Protein AF-A0A165F538-F1 (afdb_monomer_lite)

Secondary structure (DSSP, 8-state):
--TT----TTEEEEEEE-GGG-EEEEEETTSTTTTEEEEEEEE-TT-HHHHHHHHHHHHHHHTT-S-EEEPPPEEETTEEEEEEEEEPP-------

Organism: NCBI:txid1314785

Structure (mmCIF, N/CA/C/O backbone):
data_AF-A0A165F538-F1
#
_entry.id   AF-A0A165F538-F1
#
loop_
_atom_site.group_PDB
_atom_site.id
_atom_site.type_symbol
_atom_site.label_atom_id
_atom_site.label_alt_id
_atom_site.label_comp_id
_atom_site.label_asym_id
_atom_site.label_entity_id
_atom_site.label_seq_id
_atom_site.pdbx_PDB_ins_code
_atom_site.Cartn_x
_atom_site.Cartn_y
_atom_site.Cartn_z
_atom_site.occupancy
_atom_site.B_iso_or_equiv
_atom_site.auth_seq_id
_atom_site.auth_comp_id
_atom_site.auth_asym_id
_atom_site.auth_atom_id
_atom_site.pdbx_PDB_model_num
ATOM 1 N N . MET 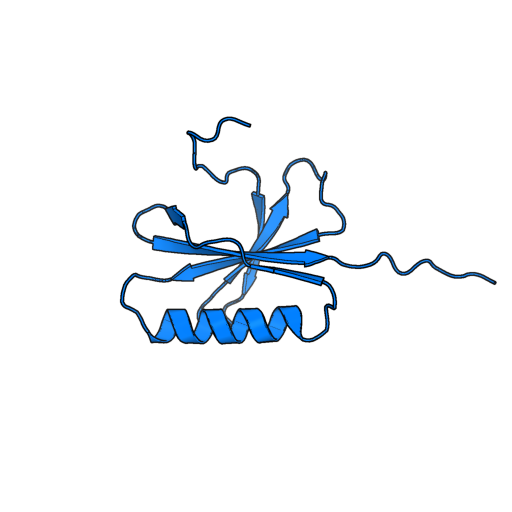A 1 1 ? -7.347 8.645 -19.681 1.00 42.66 1 MET A N 1
ATOM 2 C CA . MET A 1 1 ? -7.662 8.106 -18.343 1.00 42.66 1 MET A CA 1
ATOM 3 C C . MET A 1 1 ? -9.025 8.631 -17.952 1.00 42.66 1 MET A C 1
ATOM 5 O O . MET A 1 1 ? -9.196 9.843 -17.930 1.00 42.66 1 MET A O 1
ATOM 9 N N . ASN A 1 2 ? -10.003 7.746 -17.770 1.00 33.16 2 ASN A N 1
ATOM 10 C CA . ASN A 1 2 ? -11.329 8.140 -17.313 1.00 33.16 2 ASN A CA 1
ATOM 11 C C . ASN A 1 2 ? -11.280 8.238 -15.782 1.00 33.16 2 ASN A C 1
ATO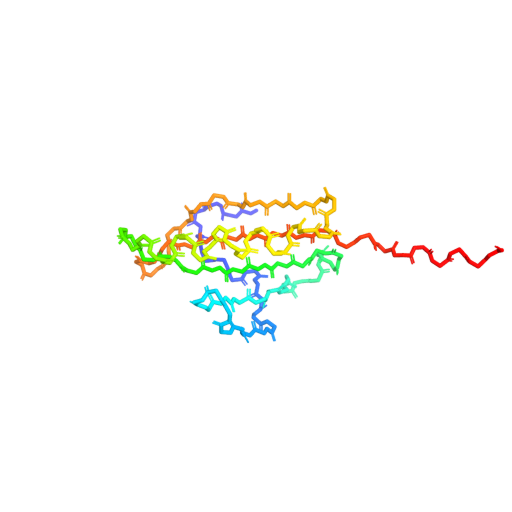M 13 O O . ASN A 1 2 ? -11.126 7.221 -15.114 1.00 33.16 2 ASN A O 1
ATOM 17 N N . LEU A 1 3 ? -11.319 9.461 -15.254 1.00 42.41 3 LEU A N 1
ATOM 18 C CA . LEU A 1 3 ? -11.229 9.744 -13.817 1.00 42.41 3 LEU A CA 1
ATOM 19 C C . LEU A 1 3 ? -12.490 9.299 -13.049 1.00 42.41 3 LEU A C 1
ATOM 21 O O . LEU A 1 3 ? -12.464 9.254 -11.823 1.00 42.41 3 LEU A O 1
ATOM 25 N N . ASP A 1 4 ? -13.559 8.934 -13.766 1.00 41.44 4 ASP A N 1
ATOM 26 C CA . ASP A 1 4 ? -14.870 8.589 -13.205 1.00 41.44 4 ASP A CA 1
ATOM 27 C C . ASP A 1 4 ? -15.058 7.084 -12.943 1.00 41.44 4 ASP A C 1
ATOM 29 O O . ASP A 1 4 ? -16.118 6.667 -12.477 1.00 41.44 4 ASP A O 1
ATOM 33 N N . ASN A 1 5 ? -14.046 6.250 -13.219 1.00 40.50 5 ASN A N 1
ATOM 34 C CA . ASN A 1 5 ? -14.076 4.829 -12.872 1.00 40.50 5 ASN A CA 1
ATOM 35 C C . ASN A 1 5 ? -12.930 4.477 -11.903 1.00 40.50 5 ASN A C 1
ATOM 37 O O . ASN A 1 5 ? -11.838 4.137 -12.353 1.00 40.50 5 ASN A O 1
ATOM 41 N N . PRO A 1 6 ? -13.151 4.529 -10.574 1.00 45.44 6 PRO A N 1
ATOM 42 C CA . PRO A 1 6 ? -12.144 4.209 -9.558 1.00 45.44 6 PRO A CA 1
ATOM 43 C C . PRO A 1 6 ? -11.879 2.700 -9.425 1.00 45.44 6 PRO A C 1
ATOM 45 O O . PRO A 1 6 ? -11.304 2.258 -8.428 1.00 45.44 6 PRO A O 1
ATOM 48 N N . GLN A 1 7 ? -12.300 1.876 -10.394 1.00 49.25 7 GLN A N 1
ATOM 49 C CA . GLN A 1 7 ? -11.790 0.515 -10.494 1.00 49.25 7 GLN A CA 1
ATOM 50 C C . GLN A 1 7 ? -10.303 0.598 -10.840 1.00 49.25 7 GLN A C 1
ATOM 52 O O . GLN A 1 7 ? -9.922 0.653 -12.003 1.00 49.25 7 GLN A O 1
ATOM 57 N N . HIS A 1 8 ? -9.471 0.605 -9.794 1.00 57.53 8 HIS A N 1
ATOM 58 C CA . HIS A 1 8 ? -8.017 0.434 -9.826 1.00 57.53 8 HIS A CA 1
ATOM 59 C C . HIS A 1 8 ? -7.643 -0.988 -10.281 1.00 57.53 8 HIS A C 1
ATOM 61 O O . HIS A 1 8 ? -6.850 -1.682 -9.645 1.00 57.53 8 HIS A O 1
ATOM 67 N N . ASP A 1 9 ? -8.248 -1.432 -11.380 1.00 64.75 9 ASP A N 1
ATOM 68 C CA . ASP A 1 9 ? -7.994 -2.699 -12.043 1.00 64.75 9 ASP A CA 1
ATOM 69 C C . ASP A 1 9 ? -6.773 -2.586 -12.972 1.00 64.75 9 ASP A C 1
ATOM 71 O O . ASP A 1 9 ? -6.539 -3.447 -13.804 1.00 64.75 9 ASP A O 1
ATOM 75 N N . ASP A 1 10 ? -5.955 -1.544 -12.830 1.00 78.75 10 ASP A N 1
ATOM 76 C CA . ASP A 1 10 ? -4.682 -1.398 -13.545 1.00 78.75 10 ASP A CA 1
ATOM 77 C C . ASP A 1 10 ? -3.571 -2.267 -12.932 1.00 78.75 10 ASP A C 1
ATOM 79 O O . ASP A 1 10 ? -2.486 -2.410 -13.500 1.00 78.75 10 ASP A O 1
ATOM 83 N N . PHE A 1 11 ? -3.834 -2.882 -11.774 1.00 85.38 11 PHE A N 1
ATOM 84 C CA . PHE A 1 11 ? -2.855 -3.633 -11.000 1.00 85.38 11 PHE A CA 1
ATOM 85 C C . PHE A 1 11 ? -3.192 -5.122 -10.898 1.00 85.38 11 PHE A C 1
ATOM 87 O O . PHE A 1 11 ? -4.351 -5.525 -10.823 1.00 85.38 11 PHE A O 1
ATOM 94 N N . VAL A 1 12 ? -2.150 -5.948 -10.838 1.00 89.31 12 VAL A N 1
ATOM 95 C CA . VAL A 1 12 ? -2.229 -7.369 -10.485 1.00 89.31 12 VAL A CA 1
ATOM 96 C C . VAL A 1 12 ? -1.578 -7.568 -9.127 1.00 89.31 12 VAL A C 1
ATOM 98 O O . VAL A 1 12 ? -0.468 -7.083 -8.903 1.00 89.31 12 VAL A O 1
ATOM 101 N N . VAL A 1 13 ? -2.243 -8.312 -8.242 1.00 90.62 13 VAL A N 1
ATOM 102 C CA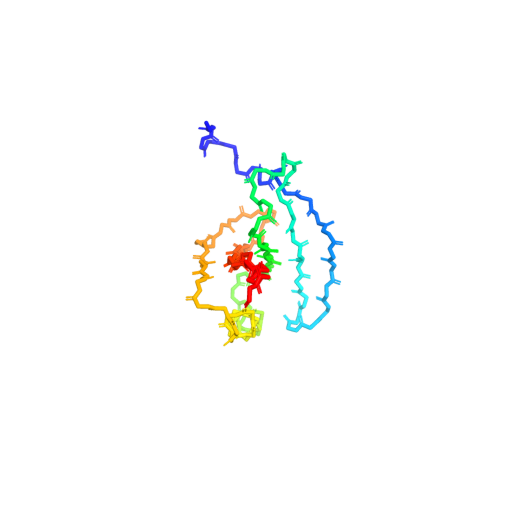 . VAL A 1 13 ? -1.648 -8.752 -6.976 1.00 90.62 13 VAL A CA 1
ATOM 103 C C . VAL A 1 13 ? -0.581 -9.798 -7.272 1.00 90.62 13 VAL A C 1
ATOM 105 O O . VAL A 1 13 ? -0.880 -10.888 -7.752 1.00 90.62 13 VAL A O 1
ATOM 108 N N . VAL A 1 14 ? 0.668 -9.453 -6.980 1.00 92.25 14 VAL A N 1
ATOM 109 C CA . VAL A 1 14 ? 1.830 -10.333 -7.136 1.00 92.25 14 VAL A CA 1
ATOM 110 C C . VAL A 1 14 ? 2.010 -11.186 -5.886 1.00 92.25 14 VAL A C 1
ATOM 112 O O . VAL A 1 14 ? 2.315 -12.373 -5.977 1.00 92.25 14 VAL A O 1
ATOM 115 N N . ARG A 1 15 ? 1.817 -10.582 -4.708 1.00 94.38 15 ARG A N 1
ATOM 116 C CA . ARG A 1 15 ? 2.042 -11.228 -3.414 1.00 94.38 15 ARG A CA 1
ATOM 117 C C . ARG A 1 15 ? 1.135 -10.638 -2.343 1.00 94.38 15 ARG A C 1
ATOM 119 O O . ARG A 1 15 ? 0.800 -9.458 -2.393 1.00 94.38 15 ARG A O 1
ATOM 126 N N . ARG A 1 16 ? 0.771 -11.459 -1.359 1.00 95.25 16 ARG A N 1
ATOM 127 C CA . ARG A 1 16 ? 0.162 -11.024 -0.096 1.00 95.25 16 ARG A CA 1
ATOM 128 C C . ARG A 1 16 ? 1.109 -11.346 1.048 1.00 95.25 16 ARG A C 1
ATOM 130 O O . ARG A 1 16 ? 1.742 -12.399 1.030 1.00 95.25 16 ARG A O 1
ATOM 137 N N . ASP A 1 17 ? 1.213 -10.442 2.009 1.00 95.19 17 ASP A N 1
ATOM 138 C CA . ASP A 1 17 ? 2.118 -10.556 3.150 1.00 95.19 17 ASP A CA 1
ATOM 139 C C . ASP A 1 17 ? 1.365 -10.142 4.418 1.00 95.19 17 ASP A C 1
ATOM 141 O O . ASP A 1 17 ? 0.690 -9.114 4.438 1.00 95.19 17 ASP A O 1
ATOM 145 N N . GLU A 1 18 ? 1.430 -10.972 5.457 1.00 95.44 18 GLU A N 1
ATOM 146 C CA . GLU A 1 18 ? 0.633 -10.810 6.682 1.00 95.44 18 GLU A CA 1
ATOM 147 C C . GLU A 1 18 ? 1.247 -9.813 7.674 1.00 95.44 18 GLU A C 1
ATOM 149 O O . GLU A 1 18 ? 0.586 -9.390 8.627 1.00 95.44 18 GLU A O 1
ATOM 154 N N . ARG A 1 19 ? 2.501 -9.392 7.461 1.00 94.50 19 ARG A N 1
ATOM 155 C CA . ARG A 1 19 ? 3.137 -8.373 8.305 1.00 94.50 19 ARG A CA 1
ATOM 156 C C . ARG A 1 19 ? 2.335 -7.075 8.261 1.00 94.50 19 ARG A C 1
ATOM 158 O O . ARG A 1 19 ? 1.674 -6.760 7.275 1.00 94.50 19 ARG A O 1
ATOM 165 N N . PHE A 1 20 ? 2.421 -6.302 9.343 1.00 94.75 20 PHE A N 1
ATOM 166 C CA . PHE A 1 20 ? 1.709 -5.026 9.471 1.00 94.75 20 PHE A CA 1
ATOM 167 C C . PHE A 1 20 ? 0.193 -5.177 9.255 1.00 94.75 20 PHE A C 1
ATOM 169 O O . PHE A 1 20 ? -0.418 -4.358 8.575 1.00 94.75 20 PHE A O 1
ATOM 176 N N . GLY A 1 21 ? -0.417 -6.252 9.762 1.00 91.25 21 GLY A N 1
ATOM 177 C CA . GLY A 1 21 ? -1.858 -6.487 9.630 1.00 91.25 21 GLY A CA 1
ATOM 178 C C . GLY A 1 21 ? -2.322 -6.714 8.187 1.00 91.25 21 GLY A C 1
ATOM 179 O O . GLY A 1 21 ? -3.450 -6.357 7.857 1.00 91.25 21 GLY A O 1
ATOM 180 N N . GLY A 1 22 ? -1.447 -7.221 7.314 1.00 93.69 22 GLY A N 1
ATOM 181 C CA . GLY A 1 22 ? -1.773 -7.556 5.930 1.00 93.69 22 GLY A CA 1
ATOM 182 C C . GLY A 1 22 ? -1.556 -6.418 4.930 1.00 93.69 22 GLY A C 1
ATOM 183 O O . GLY A 1 22 ? -2.059 -5.303 5.112 1.00 93.69 22 GLY A O 1
ATOM 184 N N . PHE A 1 23 ? -0.846 -6.715 3.841 1.00 93.38 23 PHE A N 1
ATOM 185 C CA . PHE A 1 23 ? -0.757 -5.868 2.651 1.00 93.38 23 PHE A CA 1
ATOM 186 C C . PHE A 1 23 ? -0.557 -6.687 1.371 1.00 93.38 23 PHE A C 1
ATOM 188 O O . PHE A 1 23 ? -0.209 -7.870 1.397 1.00 93.38 23 PHE A O 1
ATOM 195 N N . GLU A 1 24 ? -0.788 -6.036 0.235 1.00 94.25 24 GLU A N 1
ATOM 196 C CA . GLU A 1 24 ? -0.609 -6.599 -1.098 1.00 94.25 24 GLU A CA 1
ATOM 197 C C . GLU A 1 24 ? 0.548 -5.909 -1.817 1.00 94.25 24 GLU A C 1
ATOM 199 O O . GLU A 1 24 ? 0.687 -4.688 -1.772 1.00 94.25 24 GLU A O 1
ATOM 204 N N . GLU A 1 25 ? 1.353 -6.691 -2.523 1.00 93.69 25 GLU A N 1
ATOM 205 C CA . GLU A 1 25 ? 2.309 -6.198 -3.507 1.00 93.69 25 GLU A CA 1
ATOM 206 C C . GLU A 1 25 ? 1.685 -6.287 -4.884 1.00 93.69 25 GLU A C 1
ATOM 208 O O . GLU A 1 25 ? 1.088 -7.303 -5.252 1.00 93.69 25 GLU A O 1
ATOM 213 N N . LEU A 1 26 ? 1.837 -5.216 -5.646 1.00 91.56 26 LEU A N 1
ATOM 214 C CA . LEU A 1 26 ? 1.159 -5.011 -6.906 1.00 91.56 26 LEU A CA 1
ATOM 215 C C . LEU A 1 26 ? 2.168 -4.770 -8.031 1.00 91.56 26 LEU A C 1
ATOM 217 O O . LEU A 1 26 ? 3.236 -4.186 -7.832 1.00 91.56 26 LEU A O 1
ATOM 221 N N . LYS A 1 27 ? 1.782 -5.170 -9.241 1.00 89.88 27 LYS A N 1
ATOM 222 C CA . LYS A 1 27 ? 2.447 -4.789 -10.489 1.00 89.88 27 LYS A CA 1
ATOM 223 C C . LYS A 1 27 ? 1.425 -4.185 -11.442 1.00 89.88 27 LYS A C 1
ATOM 225 O O . LYS A 1 27 ? 0.290 -4.652 -11.496 1.00 89.88 27 LYS A O 1
ATOM 230 N N . HIS A 1 28 ? 1.833 -3.179 -12.206 1.00 86.75 28 HIS A N 1
ATOM 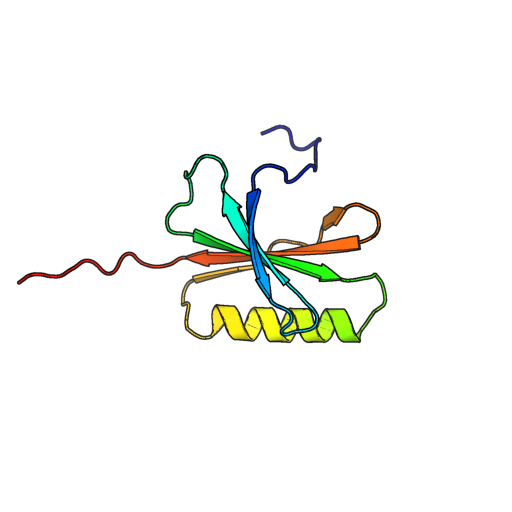231 C CA . HIS A 1 28 ? 0.994 -2.608 -13.255 1.00 86.75 28 HIS A CA 1
ATOM 232 C C . HIS A 1 28 ? 0.779 -3.623 -14.397 1.00 86.75 28 HIS A C 1
ATOM 234 O O . HIS A 1 28 ? 1.740 -4.255 -14.851 1.00 86.75 28 HIS A O 1
ATOM 240 N N . LYS A 1 29 ? -0.467 -3.798 -14.855 1.00 86.81 29 LYS A N 1
ATOM 241 C CA . LYS A 1 29 ? -0.876 -4.833 -15.826 1.00 86.81 29 LYS A CA 1
ATOM 242 C C . LYS A 1 29 ? -0.151 -4.732 -17.167 1.00 86.81 29 LYS A C 1
ATOM 244 O O . LYS A 1 29 ? 0.232 -5.755 -17.726 1.00 86.81 29 LYS A O 1
ATOM 249 N N . ASP A 1 30 ? 0.051 -3.518 -17.667 1.00 84.25 30 ASP A N 1
ATOM 250 C CA . ASP A 1 30 ? 0.685 -3.268 -18.971 1.00 84.25 30 ASP A CA 1
ATOM 251 C C . ASP A 1 30 ? 2.229 -3.252 -18.927 1.00 84.25 30 ASP A C 1
ATOM 253 O O . ASP A 1 30 ? 2.878 -3.122 -19.962 1.00 84.25 30 ASP A O 1
ATOM 257 N N . GLY A 1 31 ? 2.833 -3.376 -17.737 1.00 76.62 31 GLY A N 1
ATOM 258 C CA . GLY A 1 31 ? 4.285 -3.341 -17.558 1.00 76.62 31 GLY A CA 1
ATOM 259 C C . GLY A 1 31 ? 4.956 -1.977 -17.771 1.00 76.62 31 GLY A C 1
ATOM 260 O O . GLY A 1 31 ? 6.180 -1.915 -17.694 1.00 76.62 31 GLY A O 1
ATOM 261 N N . SER A 1 32 ? 4.202 -0.893 -17.978 1.00 77.31 32 SER A N 1
ATOM 262 C CA . SER A 1 32 ? 4.723 0.471 -18.190 1.00 77.31 32 SER A CA 1
ATOM 263 C C . SER A 1 32 ? 5.556 1.007 -17.022 1.00 77.31 32 SER A C 1
ATOM 265 O O . SER A 1 32 ? 6.422 1.856 -17.213 1.00 77.31 32 SER A O 1
ATOM 267 N N . ALA A 1 33 ? 5.337 0.474 -15.821 1.00 80.62 33 ALA A N 1
ATOM 268 C CA . ALA A 1 33 ? 6.017 0.854 -14.590 1.00 80.62 33 ALA A CA 1
ATOM 269 C C . ALA A 1 33 ? 6.951 -0.263 -14.083 1.00 80.62 33 ALA A C 1
ATOM 271 O O . ALA A 1 33 ? 6.891 -0.657 -12.921 1.00 80.62 33 ALA A O 1
ATOM 272 N N . ALA A 1 34 ? 7.781 -0.829 -14.967 1.00 80.38 34 ALA A N 1
ATOM 273 C CA . ALA A 1 34 ? 8.620 -1.993 -14.658 1.00 80.38 34 ALA A CA 1
ATOM 274 C C . ALA A 1 34 ? 9.620 -1.768 -13.505 1.00 80.38 34 ALA A C 1
ATOM 276 O O . ALA A 1 34 ? 9.956 -2.718 -12.801 1.00 80.38 34 ALA A O 1
ATOM 277 N N . ASN A 1 35 ? 10.067 -0.528 -13.300 1.00 86.19 35 ASN A N 1
ATOM 278 C CA . ASN A 1 35 ? 10.992 -0.129 -12.237 1.00 86.19 35 ASN A CA 1
ATOM 279 C C . ASN A 1 35 ? 10.287 0.371 -10.962 1.00 86.19 35 ASN A C 1
ATOM 281 O O . ASN A 1 35 ? 10.952 0.789 -10.016 1.00 86.19 35 ASN A O 1
ATOM 285 N N . ILE A 1 36 ? 8.953 0.350 -10.924 1.00 89.00 36 ILE A N 1
ATOM 286 C CA . ILE A 1 36 ? 8.174 0.799 -9.773 1.00 89.00 36 ILE A CA 1
ATOM 287 C C . ILE A 1 36 ? 7.542 -0.416 -9.107 1.00 89.00 36 ILE A C 1
ATOM 289 O O . ILE A 1 36 ? 6.824 -1.193 -9.738 1.00 89.00 36 ILE A O 1
ATOM 293 N N . GLN A 1 37 ? 7.780 -0.562 -7.809 1.00 90.50 37 GLN A N 1
ATOM 294 C CA . GLN A 1 37 ? 7.088 -1.552 -6.997 1.00 90.50 37 GLN A CA 1
ATOM 295 C C . GLN A 1 37 ? 5.948 -0.873 -6.250 1.00 90.50 37 GLN A C 1
ATOM 297 O O . GLN A 1 37 ? 6.149 0.147 -5.590 1.00 90.50 37 GLN A O 1
ATOM 302 N N . PHE A 1 38 ? 4.755 -1.450 -6.358 1.00 91.88 38 PHE A N 1
ATOM 303 C CA . PHE A 1 38 ? 3.549 -0.924 -5.739 1.00 91.88 38 PHE A CA 1
ATOM 304 C C . PHE A 1 38 ? 3.135 -1.796 -4.555 1.00 91.88 38 PHE A C 1
ATOM 306 O O . PHE A 1 38 ? 3.236 -3.021 -4.595 1.00 91.88 38 PHE A O 1
ATOM 313 N N . PHE A 1 39 ? 2.623 -1.154 -3.515 1.00 93.38 39 PHE A N 1
ATOM 314 C CA . PHE A 1 39 ? 2.104 -1.779 -2.309 1.00 93.38 39 PHE A CA 1
ATOM 315 C C . PHE A 1 39 ? 0.739 -1.196 -2.007 1.00 93.38 39 PHE A C 1
ATOM 317 O O . PHE A 1 39 ? 0.535 0.010 -2.124 1.00 93.38 39 PHE A O 1
ATOM 324 N N . ARG A 1 40 ? -0.196 -2.031 -1.580 1.00 92.06 40 ARG A N 1
ATOM 325 C CA . ARG A 1 40 ? -1.537 -1.596 -1.225 1.00 92.06 40 ARG A CA 1
ATOM 326 C C . ARG A 1 40 ? -1.945 -2.185 0.113 1.00 92.06 40 ARG A C 1
ATOM 328 O O . ARG A 1 40 ? -1.805 -3.383 0.340 1.00 92.06 40 ARG A O 1
ATOM 335 N N . LYS A 1 41 ? -2.491 -1.340 0.984 1.00 91.56 41 LYS A N 1
ATOM 336 C CA . LYS A 1 41 ? -3.060 -1.752 2.267 1.00 91.56 41 LYS A CA 1
ATOM 337 C C . LYS A 1 41 ? -4.454 -1.161 2.442 1.00 91.56 41 LYS A C 1
ATOM 339 O O . LYS A 1 41 ? -4.664 0.022 2.175 1.00 91.56 41 LYS A O 1
ATOM 344 N N . SER A 1 42 ? -5.393 -1.989 2.884 1.00 90.88 42 SER A N 1
ATOM 345 C CA . SER A 1 42 ? -6.715 -1.553 3.323 1.00 90.88 42 SER A CA 1
ATOM 346 C C . SER A 1 42 ? -6.671 -1.120 4.786 1.00 90.88 42 SER A C 1
ATOM 348 O O . SER A 1 42 ? -5.978 -1.720 5.606 1.00 90.88 42 SER A O 1
ATOM 350 N N . VAL A 1 43 ? -7.441 -0.089 5.095 1.00 89.06 43 VAL A N 1
ATOM 351 C CA . VAL A 1 43 ? -7.680 0.448 6.426 1.00 89.06 43 VAL A CA 1
ATOM 352 C C . VAL A 1 43 ? -9.189 0.597 6.587 1.00 89.06 43 VAL A C 1
ATOM 354 O O . VAL A 1 43 ? -9.881 1.180 5.749 1.00 89.06 43 VAL A O 1
ATOM 357 N N . THR A 1 44 ? -9.722 0.063 7.667 1.00 89.19 44 THR A N 1
ATOM 358 C CA . THR A 1 44 ? -11.115 0.232 8.057 1.00 89.19 44 THR A CA 1
ATOM 359 C C . THR A 1 44 ? -11.273 1.614 8.694 1.00 89.19 44 THR A C 1
ATOM 361 O O . THR A 1 44 ? -10.467 1.982 9.557 1.00 89.19 44 THR A O 1
ATOM 364 N N . PRO A 1 45 ? -12.282 2.418 8.305 1.00 84.44 45 PRO A N 1
ATOM 365 C CA . PRO A 1 45 ? -12.537 3.698 8.956 1.00 84.44 45 PRO A CA 1
ATOM 366 C C . PRO A 1 45 ? -12.617 3.547 10.479 1.00 84.44 45 PRO A C 1
ATOM 368 O O . PRO A 1 45 ? -13.284 2.644 10.976 1.00 84.44 45 PRO A O 1
ATOM 371 N N . LEU A 1 46 ? -11.949 4.447 11.208 1.00 86.44 46 LEU A N 1
ATOM 372 C CA . LEU A 1 46 ? -11.880 4.466 12.678 1.00 86.44 46 LEU A CA 1
ATOM 373 C C . LEU A 1 46 ? -11.115 3.294 13.323 1.00 86.44 46 LEU A C 1
ATOM 375 O O . LEU A 1 46 ? -11.012 3.245 14.548 1.00 86.44 46 LEU A O 1
ATOM 379 N N . ASN A 1 47 ? -10.521 2.385 12.541 1.00 90.00 47 ASN A N 1
ATOM 380 C CA . ASN A 1 47 ? -9.620 1.377 13.087 1.00 90.00 47 ASN A CA 1
ATOM 381 C C . ASN A 1 47 ? -8.197 1.942 13.225 1.00 90.00 47 ASN A C 1
ATOM 383 O O . ASN A 1 47 ? -7.394 1.917 12.290 1.00 90.00 47 ASN A O 1
ATOM 387 N N . HIS A 1 48 ? -7.884 2.449 14.417 1.00 91.19 48 HIS A N 1
ATOM 388 C CA . HIS A 1 48 ? -6.580 3.038 14.727 1.00 91.19 48 HIS A CA 1
ATOM 389 C C . HIS A 1 48 ? -5.414 2.051 14.578 1.00 91.19 48 HIS A C 1
ATOM 391 O O . HIS A 1 48 ? -4.347 2.443 14.116 1.00 91.19 48 HIS A O 1
ATOM 397 N N . GLN A 1 49 ? -5.620 0.771 14.896 1.00 94.62 49 GLN A N 1
ATOM 398 C CA . GLN A 1 49 ? -4.567 -0.241 14.798 1.00 94.62 49 GLN A CA 1
ATOM 399 C C . GLN A 1 49 ? -4.145 -0.473 13.342 1.00 94.62 49 GLN A C 1
ATOM 401 O O . GLN A 1 49 ? -2.956 -0.503 13.031 1.00 94.62 49 GLN A O 1
ATOM 406 N N . GLU A 1 50 ? -5.115 -0.582 12.430 1.00 92.38 50 G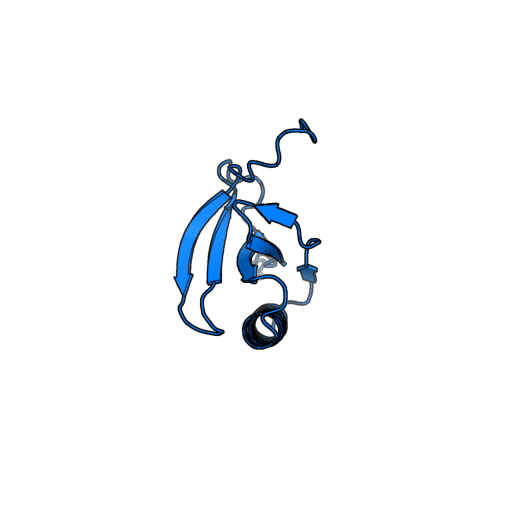LU A N 1
ATOM 407 C CA . GLU A 1 50 ? -4.833 -0.741 10.998 1.00 92.38 50 GLU A CA 1
ATOM 408 C C . GLU A 1 50 ? -4.135 0.492 10.407 1.00 92.38 50 GLU A C 1
ATOM 410 O O . GLU A 1 50 ? -3.290 0.359 9.517 1.00 92.38 50 GLU A O 1
ATOM 415 N N . PHE A 1 51 ? -4.456 1.685 10.918 1.00 90.44 51 PHE A N 1
ATOM 416 C CA . PHE A 1 51 ? -3.782 2.922 10.535 1.00 90.44 51 PHE A CA 1
ATOM 417 C C . PHE A 1 51 ? -2.324 2.954 11.013 1.00 90.44 51 PHE A C 1
ATOM 419 O O . PHE A 1 51 ? -1.427 3.245 10.221 1.00 90.44 51 PHE A O 1
ATOM 426 N N . ASP A 1 52 ? -2.061 2.583 12.267 1.00 94.50 52 ASP A N 1
ATOM 427 C CA . ASP A 1 52 ? -0.697 2.490 12.801 1.00 94.50 52 ASP A CA 1
ATOM 428 C C . ASP A 1 52 ? 0.141 1.464 12.034 1.00 94.50 52 ASP A C 1
ATOM 430 O O . ASP A 1 52 ? 1.319 1.689 11.745 1.00 94.50 52 ASP A O 1
ATOM 434 N N . ASP A 1 53 ? -0.461 0.338 11.662 1.00 94.75 53 ASP A N 1
ATOM 435 C CA . ASP A 1 53 ? 0.219 -0.673 10.866 1.00 94.75 53 ASP A CA 1
ATOM 436 C C . ASP A 1 53 ? 0.492 -0.200 9.431 1.00 94.75 53 ASP A C 1
ATOM 438 O O . ASP A 1 53 ? 1.552 -0.505 8.882 1.00 94.75 53 ASP A O 1
ATOM 442 N N . MET A 1 54 ? -0.386 0.623 8.848 1.00 92.75 54 MET A N 1
ATOM 443 C CA . MET A 1 54 ? -0.120 1.306 7.576 1.00 92.75 54 MET A CA 1
ATOM 444 C C . MET A 1 54 ? 1.088 2.246 7.673 1.00 92.75 54 MET A C 1
ATOM 446 O O . MET A 1 54 ? 1.969 2.187 6.813 1.00 92.75 54 MET A O 1
ATOM 450 N N . LEU A 1 55 ? 1.207 3.029 8.749 1.00 92.38 55 LEU A N 1
ATOM 451 C CA . LEU A 1 55 ? 2.369 3.899 8.965 1.00 92.38 55 LEU A CA 1
ATOM 452 C C . LEU A 1 55 ? 3.671 3.103 9.155 1.00 92.38 55 LEU A C 1
ATOM 454 O O . LEU A 1 55 ? 4.724 3.486 8.636 1.00 92.38 55 LEU A O 1
ATOM 458 N N . LYS A 1 56 ? 3.619 1.969 9.868 1.00 95.25 56 LYS A N 1
ATOM 459 C CA . LYS A 1 56 ? 4.775 1.064 10.011 1.00 95.25 56 LYS A CA 1
ATOM 460 C C . LYS A 1 56 ? 5.188 0.465 8.670 1.00 95.25 56 LYS A C 1
ATOM 462 O O . LYS A 1 56 ? 6.384 0.415 8.385 1.00 95.25 56 LYS A O 1
ATOM 467 N N . LEU A 1 57 ? 4.221 0.046 7.851 1.00 93.94 57 LEU A N 1
ATOM 468 C CA . LEU A 1 57 ? 4.474 -0.459 6.504 1.00 93.94 57 LEU A CA 1
ATOM 469 C C . LEU A 1 57 ? 5.136 0.612 5.633 1.00 93.94 57 LEU A C 1
ATOM 471 O O . LEU A 1 57 ? 6.172 0.332 5.036 1.00 93.94 57 LEU A O 1
ATOM 475 N N . GLN A 1 58 ? 4.601 1.838 5.619 1.00 92.38 58 GLN A N 1
ATOM 476 C CA . GLN A 1 58 ? 5.194 2.967 4.897 1.00 92.38 58 GLN A CA 1
ATOM 477 C C . GLN A 1 58 ? 6.661 3.162 5.298 1.00 92.38 58 GLN A C 1
ATOM 479 O O . GLN A 1 58 ? 7.541 3.229 4.441 1.00 92.38 58 GLN A O 1
ATOM 484 N N . LYS A 1 59 ? 6.943 3.206 6.605 1.00 92.12 59 LYS A N 1
ATOM 485 C CA . LYS A 1 59 ? 8.312 3.352 7.110 1.00 92.12 59 LYS A CA 1
ATOM 486 C C . LYS A 1 59 ? 9.210 2.189 6.684 1.00 92.12 59 LYS A C 1
ATOM 488 O O . LYS A 1 59 ? 10.369 2.419 6.364 1.00 92.12 59 LYS A O 1
ATOM 493 N N . HIS A 1 60 ? 8.691 0.962 6.685 1.00 92.06 60 HIS A N 1
ATOM 494 C CA . HIS A 1 60 ? 9.445 -0.225 6.289 1.00 92.06 60 HIS A CA 1
ATOM 495 C C . HIS A 1 60 ? 9.834 -0.194 4.808 1.00 92.06 60 HIS A C 1
ATOM 497 O O . HIS A 1 60 ? 11.005 -0.370 4.493 1.00 92.06 60 HIS A O 1
ATOM 503 N N . ILE A 1 61 ? 8.883 0.063 3.906 1.00 90.12 61 ILE A N 1
ATOM 504 C CA . ILE A 1 61 ? 9.156 0.044 2.458 1.00 90.12 61 ILE A CA 1
ATOM 505 C C . ILE A 1 61 ? 10.001 1.241 2.008 1.00 90.12 61 ILE A C 1
ATOM 507 O O . ILE A 1 61 ? 10.751 1.135 1.043 1.00 90.12 61 ILE A O 1
ATOM 511 N N . MET A 1 62 ? 9.909 2.376 2.707 1.00 88.62 62 MET A N 1
ATOM 512 C CA . MET A 1 62 ? 10.673 3.586 2.387 1.00 88.62 62 MET A CA 1
ATOM 513 C C . MET A 1 62 ? 12.041 3.645 3.078 1.00 88.62 62 MET A C 1
ATOM 515 O O . MET A 1 62 ? 12.797 4.569 2.805 1.00 88.62 62 MET A O 1
ATOM 519 N N . ALA A 1 63 ? 12.376 2.695 3.959 1.00 87.88 63 ALA A N 1
ATOM 520 C CA . ALA A 1 63 ? 13.620 2.739 4.733 1.00 87.88 63 ALA A CA 1
ATOM 521 C C . ALA A 1 63 ? 14.875 2.779 3.847 1.00 87.88 63 ALA A C 1
ATOM 523 O O . ALA A 1 63 ? 15.793 3.547 4.124 1.00 87.88 63 ALA A O 1
ATOM 524 N N . ASP A 1 64 ? 14.872 1.990 2.770 1.00 79.81 64 ASP A N 1
ATOM 525 C CA . ASP A 1 64 ? 16.024 1.807 1.879 1.00 79.81 64 ASP A CA 1
ATOM 526 C C . ASP A 1 64 ? 15.821 2.449 0.494 1.00 79.81 64 ASP A C 1
ATOM 528 O O . ASP A 1 64 ? 16.659 2.292 -0.393 1.00 79.81 64 ASP A O 1
ATOM 532 N N . ASN A 1 65 ? 14.708 3.163 0.289 1.00 80.75 65 ASN A N 1
ATOM 533 C CA . ASN A 1 65 ? 14.337 3.723 -1.009 1.00 80.75 65 ASN A CA 1
ATOM 534 C C . ASN A 1 65 ? 14.352 5.257 -0.953 1.00 80.75 65 ASN A C 1
ATOM 536 O O . ASN A 1 65 ? 13.530 5.841 -0.244 1.00 80.75 65 ASN A O 1
ATOM 540 N N . PRO A 1 66 ? 15.233 5.930 -1.717 1.00 73.19 66 PRO A N 1
ATOM 541 C CA . PRO A 1 66 ? 15.332 7.390 -1.705 1.00 73.19 66 PRO A CA 1
ATOM 542 C C . PRO A 1 66 ? 14.088 8.067 -2.298 1.00 73.19 66 PRO A C 1
ATOM 544 O O . PRO A 1 66 ? 13.7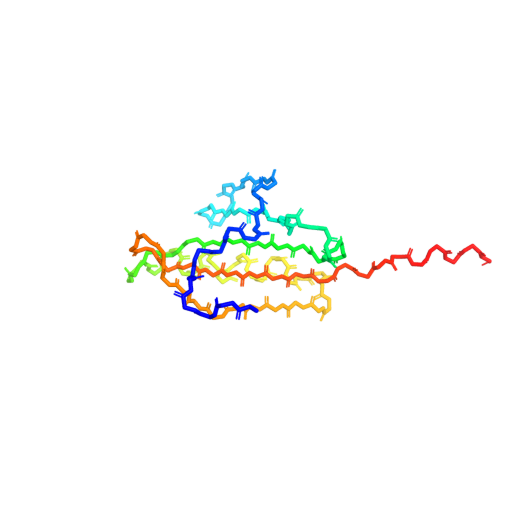83 9.208 -1.952 1.00 73.19 66 PRO A O 1
ATOM 547 N N . PHE A 1 67 ? 13.356 7.359 -3.165 1.00 78.44 67 PHE A N 1
ATOM 548 C CA . PHE A 1 67 ? 12.163 7.863 -3.833 1.00 78.44 67 PHE A CA 1
ATOM 549 C C . PHE A 1 67 ? 10.983 6.915 -3.631 1.00 78.44 67 PHE A C 1
ATOM 551 O O . PHE A 1 67 ? 10.983 5.765 -4.078 1.00 78.44 67 PHE A O 1
ATOM 558 N N . GLY A 1 68 ? 9.944 7.434 -2.983 1.00 83.38 68 GLY A N 1
ATOM 559 C CA . GLY A 1 68 ? 8.672 6.753 -2.810 1.00 83.38 68 GLY A CA 1
ATOM 560 C C . GLY A 1 68 ? 7.513 7.739 -2.807 1.00 83.38 68 GLY A C 1
ATOM 561 O O . GLY A 1 68 ? 7.685 8.935 -2.579 1.00 83.38 68 GLY A O 1
ATOM 562 N N . THR A 1 69 ? 6.316 7.250 -3.099 1.00 87.12 69 THR A N 1
ATOM 563 C CA . THR A 1 69 ? 5.088 8.050 -3.105 1.00 87.12 69 THR A CA 1
ATOM 564 C C . THR A 1 69 ? 4.013 7.321 -2.320 1.00 87.12 69 THR A C 1
ATOM 566 O O . THR A 1 69 ? 3.810 6.123 -2.500 1.00 87.12 69 THR A O 1
ATOM 569 N N . VAL A 1 70 ? 3.328 8.049 -1.439 1.00 86.25 70 VAL A N 1
ATOM 570 C CA . VAL A 1 70 ? 2.081 7.595 -0.817 1.00 86.25 70 VAL A CA 1
ATOM 571 C C . VAL A 1 70 ? 0.948 8.310 -1.526 1.00 86.25 70 VAL A C 1
ATOM 573 O O . VAL A 1 70 ? 0.892 9.540 -1.532 1.00 86.25 70 VAL A O 1
ATOM 576 N N . TYR A 1 71 ? 0.059 7.545 -2.142 1.00 83.50 71 TYR A N 1
ATOM 577 C CA . TYR A 1 71 ? -1.110 8.093 -2.806 1.00 83.50 71 TYR A CA 1
ATOM 578 C C . TYR A 1 71 ? -2.234 8.327 -1.789 1.00 83.50 71 TYR A C 1
ATOM 580 O O . TYR A 1 71 ? -2.342 7.579 -0.809 1.00 83.50 71 TYR A O 1
ATOM 588 N N . PRO A 1 72 ? -3.083 9.349 -2.007 1.00 74.81 72 PRO A N 1
ATOM 589 C CA . PRO A 1 72 ? -4.209 9.627 -1.132 1.00 74.81 72 PRO A CA 1
ATOM 590 C C . PRO A 1 72 ? -5.114 8.413 -0.942 1.00 74.81 72 PRO A C 1
ATOM 592 O O . PRO A 1 72 ? -5.311 7.596 -1.842 1.00 74.81 72 PRO A O 1
ATOM 595 N N . VAL A 1 73 ? -5.700 8.345 0.247 1.00 74.38 73 VAL A N 1
ATOM 596 C CA . VAL A 1 73 ? -6.598 7.269 0.642 1.00 74.38 73 VAL A CA 1
ATOM 597 C C . VAL A 1 73 ? -7.890 7.328 -0.176 1.00 74.38 73 VAL A C 1
ATOM 599 O O . VAL A 1 73 ? -8.657 8.284 -0.046 1.00 74.38 73 VAL A O 1
ATOM 602 N N . TYR A 1 74 ? -8.172 6.297 -0.971 1.00 74.31 74 TYR A N 1
ATOM 603 C CA . TYR A 1 74 ? -9.423 6.184 -1.731 1.00 74.31 74 TYR A CA 1
ATOM 604 C C . TYR A 1 74 ? -10.359 5.144 -1.114 1.00 74.31 74 TYR A C 1
ATOM 606 O O . TYR A 1 74 ? -9.939 4.303 -0.323 1.00 74.31 74 TYR A O 1
ATOM 614 N N . THR A 1 75 ? -11.653 5.216 -1.427 1.00 77.06 75 THR A N 1
ATOM 615 C CA . THR A 1 75 ? -12.639 4.247 -0.928 1.00 77.06 75 THR A CA 1
ATOM 616 C C . THR A 1 75 ? -12.942 3.198 -1.981 1.00 77.06 75 THR A C 1
ATOM 618 O O . THR A 1 75 ? -13.258 3.544 -3.114 1.00 77.06 75 THR A O 1
ATOM 621 N N . HIS A 1 76 ? -12.899 1.929 -1.587 1.00 69.62 76 HIS A N 1
ATOM 622 C CA . HIS A 1 76 ? -13.317 0.801 -2.412 1.00 69.62 76 HIS A CA 1
ATOM 623 C C . HIS A 1 76 ? -13.934 -0.272 -1.507 1.00 69.62 76 HIS A C 1
ATOM 625 O O . HIS A 1 76 ? -13.333 -0.643 -0.498 1.00 69.62 76 HIS A O 1
ATOM 631 N N . ASP A 1 77 ? -15.160 -0.697 -1.826 1.00 69.56 77 ASP A N 1
ATOM 632 C CA . ASP A 1 77 ? -15.960 -1.670 -1.063 1.00 69.56 77 ASP A CA 1
ATOM 633 C C . ASP A 1 77 ? -16.107 -1.360 0.439 1.00 69.56 77 ASP A C 1
ATOM 635 O O . ASP A 1 77 ? -16.066 -2.240 1.291 1.00 69.56 77 ASP A O 1
ATOM 639 N N . GLY A 1 78 ? -16.257 -0.078 0.792 1.00 72.69 78 GLY A N 1
ATOM 640 C CA . GLY A 1 78 ? -16.384 0.367 2.189 1.00 72.69 78 GLY A CA 1
ATOM 641 C C . GLY A 1 78 ? -15.058 0.459 2.955 1.00 72.69 78 GLY A C 1
ATOM 642 O O . GLY A 1 78 ? -15.019 1.044 4.038 1.00 72.69 78 GLY A O 1
ATOM 643 N N . TYR A 1 79 ? -13.958 -0.012 2.365 1.00 72.31 79 TYR A N 1
ATOM 644 C CA . TYR A 1 79 ? -12.610 0.121 2.906 1.00 72.31 79 TYR A CA 1
ATOM 645 C C . TYR A 1 79 ? -11.909 1.356 2.357 1.00 72.31 79 TYR A C 1
ATOM 647 O O . TYR A 1 79 ? -12.164 1.817 1.241 1.00 72.31 79 TYR A O 1
ATOM 655 N N . LYS A 1 80 ? -10.999 1.901 3.159 1.00 85.25 80 LYS A N 1
ATOM 656 C CA . LYS A 1 80 ? -10.079 2.956 2.757 1.00 85.25 80 LYS A CA 1
ATOM 657 C C . LYS A 1 80 ? -8.772 2.304 2.324 1.00 85.25 80 LYS A C 1
ATOM 659 O O . LYS A 1 80 ? -8.150 1.603 3.106 1.00 85.25 80 LYS A O 1
ATOM 664 N N . TRP A 1 81 ? -8.355 2.503 1.086 1.00 86.94 81 TRP A N 1
ATOM 665 C CA . TRP A 1 81 ? -7.151 1.894 0.539 1.00 86.94 81 TRP A CA 1
ATOM 666 C C . TRP A 1 81 ? -6.051 2.929 0.391 1.00 86.94 81 TRP A C 1
ATOM 668 O O . TRP A 1 81 ? -6.284 4.033 -0.100 1.00 86.94 81 TRP A O 1
ATOM 678 N N . VAL A 1 82 ? -4.846 2.550 0.805 1.00 89.38 82 VAL A N 1
ATOM 679 C CA . VAL A 1 82 ? -3.629 3.341 0.640 1.00 89.38 82 VAL A CA 1
ATOM 680 C C . VAL A 1 82 ? -2.739 2.616 -0.354 1.00 89.38 82 VAL A C 1
ATOM 682 O O . VAL A 1 82 ? -2.354 1.468 -0.120 1.00 89.38 82 VAL A O 1
ATOM 685 N N . LEU A 1 83 ? -2.435 3.280 -1.467 1.00 90.56 83 LEU A N 1
ATOM 686 C CA . LEU A 1 83 ? -1.450 2.818 -2.437 1.00 90.56 83 LEU A CA 1
ATOM 687 C C . LEU A 1 83 ? -0.122 3.510 -2.136 1.00 90.56 83 LEU A C 1
ATOM 689 O O . LEU A 1 83 ? -0.071 4.715 -1.896 1.00 90.56 83 LEU A O 1
ATOM 693 N N . MET A 1 84 ? 0.956 2.747 -2.156 1.00 92.62 84 MET A N 1
ATOM 694 C CA . MET A 1 84 ? 2.316 3.226 -1.983 1.00 92.62 84 MET A CA 1
ATOM 695 C C . MET A 1 84 ? 3.163 2.703 -3.132 1.00 92.62 84 MET A C 1
ATOM 697 O O . MET A 1 84 ? 2.933 1.599 -3.620 1.00 92.62 84 MET A O 1
ATOM 701 N N . SER A 1 85 ? 4.149 3.476 -3.558 1.00 91.38 85 SER A N 1
ATOM 702 C CA . SER A 1 85 ? 5.101 3.053 -4.576 1.00 91.38 85 SER A CA 1
ATOM 703 C C . SER A 1 85 ? 6.520 3.416 -4.185 1.00 91.38 85 SER A C 1
ATOM 705 O O . SER A 1 85 ? 6.751 4.469 -3.591 1.00 91.38 85 SER A O 1
ATOM 707 N N . ILE A 1 86 ? 7.469 2.567 -4.561 1.00 92.00 86 ILE A N 1
ATOM 708 C CA . ILE A 1 86 ? 8.906 2.844 -4.498 1.00 92.00 86 ILE A CA 1
ATOM 709 C C . ILE A 1 86 ? 9.496 2.684 -5.893 1.00 92.00 86 ILE A C 1
ATOM 711 O O . ILE A 1 86 ? 9.056 1.823 -6.661 1.00 92.00 86 ILE A O 1
ATOM 715 N N . VAL A 1 87 ? 10.471 3.523 -6.221 1.00 87.94 87 VAL A N 1
ATOM 716 C CA . VAL A 1 87 ? 11.209 3.425 -7.480 1.00 87.94 87 VAL A CA 1
ATOM 717 C C . VAL A 1 87 ? 12.509 2.688 -7.204 1.00 87.94 87 VAL A C 1
ATOM 719 O O . VAL A 1 87 ? 13.337 3.165 -6.432 1.00 87.94 87 VAL A O 1
ATOM 722 N N . HIS A 1 88 ? 12.692 1.539 -7.847 1.00 80.62 88 HIS A N 1
ATOM 723 C CA . HIS A 1 88 ? 13.987 0.875 -7.878 1.00 80.62 88 HIS A CA 1
ATOM 724 C C . HIS A 1 88 ? 14.826 1.552 -8.957 1.00 80.62 88 HIS A C 1
ATOM 726 O O . HIS A 1 88 ? 14.460 1.539 -10.134 1.00 80.62 88 HIS A O 1
ATOM 732 N N . GLU A 1 89 ? 15.948 2.159 -8.574 1.00 66.06 89 GLU A N 1
ATOM 733 C CA . GLU A 1 89 ? 16.960 2.517 -9.562 1.00 66.06 89 GLU A CA 1
ATOM 734 C C . GLU A 1 89 ? 17.475 1.216 -10.184 1.00 66.06 89 GLU A C 1
ATOM 736 O O . GLU A 1 89 ? 17.898 0.295 -9.475 1.00 66.06 89 GLU A O 1
ATOM 741 N N . GLU A 1 90 ? 17.426 1.112 -11.515 1.00 58.75 90 GLU A N 1
ATOM 742 C CA . GLU A 1 90 ? 18.197 0.078 -12.190 1.00 58.75 90 GLU A CA 1
ATOM 743 C C . GLU A 1 90 ? 19.645 0.285 -11.759 1.00 58.75 90 GLU A C 1
ATOM 745 O O . GLU A 1 90 ? 20.241 1.318 -12.062 1.00 58.75 90 GLU A O 1
ATOM 750 N N . LYS A 1 91 ? 20.213 -0.679 -11.023 1.00 48.44 91 LYS A N 1
ATOM 751 C CA . LYS A 1 91 ? 21.660 -0.737 -10.837 1.00 48.44 91 LYS A CA 1
ATOM 752 C C . LYS A 1 91 ? 22.247 -0.810 -12.235 1.00 48.44 91 LYS A C 1
ATOM 754 O O . LYS A 1 91 ? 22.312 -1.896 -12.816 1.00 48.44 91 LYS A O 1
ATOM 759 N N . THR A 1 92 ? 22.666 0.328 -12.777 1.00 45.47 92 THR A N 1
ATOM 760 C CA . THR A 1 92 ? 23.561 0.384 -13.917 1.00 45.47 92 THR A CA 1
ATOM 761 C C . THR A 1 92 ? 24.706 -0.531 -13.534 1.00 45.47 92 THR A C 1
ATOM 763 O O . THR A 1 92 ? 25.457 -0.267 -12.592 1.00 45.47 92 THR A O 1
ATOM 766 N N . ARG A 1 93 ? 24.786 -1.689 -14.193 1.00 48.38 93 ARG A N 1
ATOM 767 C CA . ARG A 1 93 ? 25.982 -2.514 -14.151 1.00 48.38 93 ARG A CA 1
ATOM 768 C C . ARG A 1 93 ? 27.064 -1.652 -14.783 1.00 48.38 93 ARG A C 1
ATOM 770 O O . ARG A 1 93 ? 27.242 -1.686 -15.995 1.00 48.38 93 ARG A O 1
ATOM 777 N N . SER A 1 94 ? 27.752 -0.852 -13.975 1.00 41.03 94 SER A N 1
ATOM 778 C CA . SER A 1 94 ? 29.040 -0.295 -14.352 1.00 41.03 94 SER A CA 1
ATOM 779 C C . SER A 1 94 ? 29.993 -1.475 -14.457 1.00 41.03 94 SER A C 1
ATOM 781 O O . SER A 1 94 ? 30.612 -1.904 -13.490 1.00 41.03 94 SER A O 1
ATOM 783 N N . SER A 1 95 ? 30.004 -2.085 -15.636 1.00 46.91 95 SER A N 1
ATOM 784 C CA . SER A 1 95 ? 31.120 -2.871 -16.121 1.00 46.91 95 SER A CA 1
ATOM 785 C C . SER A 1 95 ? 32.122 -1.878 -16.703 1.00 46.91 95 SER A C 1
ATOM 787 O O . SER A 1 95 ? 32.023 -1.533 -17.877 1.00 46.91 95 SER A O 1
ATOM 789 N N . ALA A 1 96 ? 33.022 -1.380 -15.857 1.00 37.47 96 ALA A N 1
ATOM 790 C CA . ALA A 1 96 ? 34.294 -0.773 -16.241 1.00 37.47 96 ALA A CA 1
ATOM 791 C C . ALA A 1 96 ? 35.241 -0.810 -15.037 1.00 37.47 96 ALA A C 1
ATOM 793 O O . ALA A 1 96 ? 34.831 -0.305 -13.967 1.00 37.47 96 ALA A O 1
#

Radius of gyration: 14.76 Å; chains: 1; bounding box: 51×21×34 Å

Sequence (96 aa):
MNLDNPQHDDFVVVRRDERFGGFEELKHKDGSAANIQFFRKSVTPLNHQEFDDMLKLQKHIMADNPFGTVYPVYTHDGYKWVLMSIVHEEKTRSSA

Foldseek 3Di:
DPPPDPPPVQWDFPDWDPQLNIKTWIDGPVCPQVQKIKIKAWDQPPPVSSVVSVVVVVCVVCVPAPDKDWDDFDDDPNITMIMMMGGHDDPPPPPD

pLDDT: mean 80.31, std 16.84, range [33.16, 95.44]